Protein AF-A0A953DRF3-F1 (afdb_monomer_lite)

Secondary structure (DSSP, 8-state):
-EESSS---TTT--TT--EE--HHHHHHHHHHHHHT--SGGGGTTTT---

Foldseek 3Di:
DEEPPDDDDPVPDDPPDDYDYCVVLVVVLVVCVVVVHDSCVSVVVPPDPD

Structure (mmCIF, N/CA/C/O backbone):
data_AF-A0A953DRF3-F1
#
_entry.id   AF-A0A953DRF3-F1
#
loop_
_atom_site.group_PDB
_atom_site.id
_atom_site.type_symbol
_atom_site.label_atom_id
_atom_site.label_alt_id
_atom_site.label_comp_id
_atom_site.label_asym_id
_atom_site.label_entity_id
_atom_site.label_seq_id
_atom_site.pdbx_PDB_ins_code
_atom_site.Cartn_x
_atom_site.Cartn_y
_atom_site.Cartn_z
_atom_site.occupancy
_atom_site.B_iso_or_equiv
_atom_site.auth_seq_id
_atom_site.auth_comp_id
_atom_site.auth_asym_id
_atom_site.auth_atom_id
_atom_site.pdbx_PDB_model_num
ATOM 1 N N . VAL A 1 1 ? -4.792 4.721 10.606 1.00 95.94 1 VAL A N 1
ATOM 2 C CA . VAL A 1 1 ? -4.609 4.790 9.139 1.00 95.94 1 VAL A CA 1
ATOM 3 C C . VAL A 1 1 ? -3.607 3.718 8.756 1.00 95.94 1 VAL A C 1
ATOM 5 O O . VAL A 1 1 ? -2.582 3.636 9.421 1.00 95.94 1 VAL A O 1
ATOM 8 N N . VAL A 1 2 ? -3.927 2.875 7.778 1.00 96.50 2 VAL A N 1
ATOM 9 C CA . VAL A 1 2 ? -3.081 1.766 7.293 1.00 96.50 2 VAL A CA 1
ATOM 10 C C . VAL A 1 2 ? -3.212 1.638 5.773 1.00 96.50 2 VAL A C 1
ATOM 12 O O . VAL A 1 2 ? -4.104 2.254 5.192 1.00 96.50 2 VAL A O 1
ATOM 15 N N . THR A 1 3 ? -2.366 0.835 5.133 1.00 97.56 3 THR A N 1
ATOM 16 C CA . THR A 1 3 ? -2.519 0.443 3.723 1.00 97.56 3 THR A CA 1
ATOM 17 C C . THR A 1 3 ? -3.229 -0.908 3.587 1.00 97.56 3 THR A C 1
ATOM 19 O O . THR A 1 3 ? -3.336 -1.659 4.556 1.00 97.56 3 THR A O 1
ATOM 22 N N . ASP A 1 4 ? -3.709 -1.237 2.387 1.00 97.00 4 ASP A N 1
ATOM 23 C CA . ASP A 1 4 ? -4.285 -2.547 2.036 1.00 97.00 4 ASP A CA 1
ATOM 24 C C . ASP A 1 4 ? -3.235 -3.563 1.536 1.00 97.00 4 ASP A C 1
ATOM 26 O O . ASP A 1 4 ? -3.519 -4.405 0.687 1.00 97.00 4 ASP A O 1
ATOM 30 N N . THR A 1 5 ? -2.015 -3.523 2.087 1.00 97.31 5 THR A N 1
ATOM 31 C CA . THR A 1 5 ? -0.932 -4.474 1.754 1.00 97.31 5 THR A CA 1
ATOM 32 C C . THR A 1 5 ? -1.228 -5.911 2.181 1.00 97.31 5 THR A C 1
ATOM 34 O O . THR A 1 5 ? -0.598 -6.846 1.691 1.00 97.31 5 THR A O 1
ATOM 37 N N . VAL A 1 6 ? -2.188 -6.094 3.087 1.00 96.75 6 VAL A N 1
ATOM 38 C CA . VAL A 1 6 ? -2.736 -7.388 3.496 1.00 96.75 6 VAL A CA 1
ATOM 39 C C . VAL A 1 6 ? -4.265 -7.338 3.447 1.00 96.75 6 VAL A C 1
ATOM 41 O O . VAL A 1 6 ? -4.844 -6.258 3.592 1.00 96.75 6 VAL A O 1
ATOM 44 N N . PRO A 1 7 ? -4.948 -8.485 3.277 1.00 96.31 7 PRO A N 1
ATOM 45 C CA . PRO A 1 7 ? -6.403 -8.530 3.328 1.00 96.31 7 PRO A CA 1
ATOM 46 C C . PRO A 1 7 ? -6.941 -8.008 4.665 1.00 96.31 7 PRO A C 1
ATOM 48 O O . PRO A 1 7 ? -6.460 -8.387 5.731 1.00 96.31 7 PRO A O 1
ATOM 51 N N . ILE A 1 8 ? -7.972 -7.165 4.599 1.00 95.12 8 ILE A N 1
ATOM 52 C CA . ILE A 1 8 ? -8.664 -6.621 5.770 1.00 95.12 8 ILE A CA 1
ATOM 53 C C . ILE A 1 8 ? -10.091 -7.158 5.776 1.00 95.12 8 ILE A C 1
ATOM 55 O O . ILE A 1 8 ? -10.838 -6.959 4.814 1.00 95.12 8 ILE A O 1
ATOM 59 N N . ASP A 1 9 ? -10.487 -7.789 6.880 1.00 96.19 9 ASP A N 1
ATOM 60 C CA . ASP A 1 9 ? -11.891 -8.087 7.139 1.00 96.19 9 ASP A CA 1
ATOM 61 C C . ASP A 1 9 ? -12.643 -6.783 7.436 1.00 96.19 9 ASP A C 1
ATOM 63 O O . ASP A 1 9 ? -12.514 -6.184 8.506 1.00 96.19 9 ASP A O 1
ATOM 67 N N . ARG A 1 10 ? -13.436 -6.327 6.463 1.00 92.12 10 ARG A N 1
ATOM 68 C CA . ARG A 1 10 ? -14.191 -5.074 6.571 1.00 92.12 10 ARG A CA 1
ATOM 69 C C . ARG A 1 10 ? -15.362 -5.152 7.547 1.00 92.12 10 ARG A C 1
ATOM 71 O O . ARG A 1 10 ? -15.826 -4.101 7.976 1.00 92.12 10 ARG A O 1
ATOM 78 N N . LEU A 1 11 ? -15.838 -6.349 7.890 1.0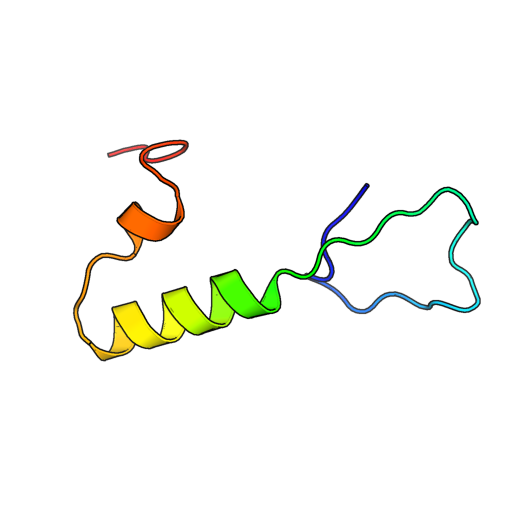0 95.38 11 LEU A N 1
ATOM 79 C CA . LEU A 1 11 ? -16.947 -6.522 8.832 1.00 95.38 11 LEU A CA 1
ATOM 80 C C . LEU A 1 11 ? -16.474 -6.410 10.284 1.00 95.38 11 LEU A C 1
ATOM 82 O O . LEU A 1 11 ? -17.219 -5.930 11.133 1.00 95.38 11 LEU A O 1
ATOM 86 N N . ALA A 1 12 ? -15.231 -6.811 10.552 1.00 96.25 12 ALA A N 1
ATOM 87 C CA . ALA A 1 12 ? -14.601 -6.703 11.866 1.00 96.25 12 ALA A CA 1
ATOM 88 C C . ALA A 1 12 ? -13.811 -5.394 12.067 1.00 96.25 12 ALA A C 1
ATOM 90 O O . ALA A 1 12 ? -13.303 -5.139 13.162 1.00 96.25 12 ALA A O 1
ATOM 91 N N . ALA A 1 13 ? -13.675 -4.566 11.027 1.00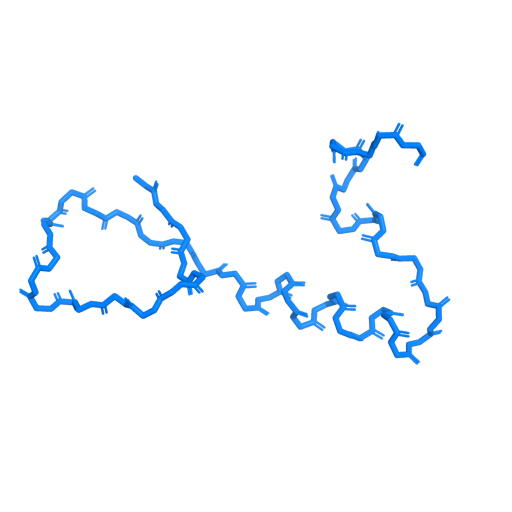 95.69 13 ALA A N 1
ATOM 92 C CA . ALA A 1 13 ? -12.881 -3.346 11.084 1.00 95.69 13 ALA A CA 1
ATOM 93 C C . ALA A 1 13 ? -13.512 -2.291 12.019 1.00 95.69 13 ALA A C 1
ATOM 95 O O . ALA A 1 13 ? -14.704 -1.993 11.904 1.00 95.69 13 ALA A O 1
ATOM 96 N N . PRO A 1 14 ? -12.729 -1.664 12.919 1.00 97.00 14 PRO A N 1
ATOM 97 C CA . PRO A 1 14 ? -13.236 -0.579 13.747 1.00 97.00 14 PRO A CA 1
ATOM 98 C C . PRO A 1 14 ? -13.589 0.646 12.882 1.00 97.00 14 PRO A C 1
ATOM 100 O O . PRO A 1 14 ? -12.917 0.908 11.883 1.00 97.00 14 PRO A O 1
ATOM 103 N N . PRO A 1 15 ? -14.581 1.466 13.281 1.00 95.81 15 PRO A N 1
ATOM 104 C CA . PRO A 1 15 ? -15.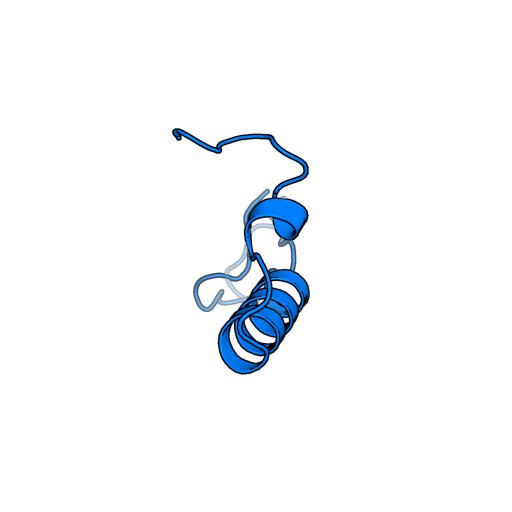054 2.608 12.486 1.00 95.81 15 PRO A CA 1
ATOM 105 C C . PRO A 1 15 ? -14.004 3.716 12.303 1.00 95.81 15 PRO A C 1
ATOM 107 O O . PRO A 1 15 ? -14.145 4.572 11.437 1.00 95.81 15 PRO A O 1
ATOM 110 N N . THR A 1 16 ? -12.942 3.709 13.111 1.00 96.75 16 THR A N 1
ATOM 111 C CA . THR A 1 16 ? -11.811 4.643 13.023 1.00 96.75 16 THR A CA 1
ATOM 112 C C . THR A 1 16 ? -10.719 4.182 12.051 1.00 96.75 16 THR A C 1
ATOM 114 O O . THR A 1 16 ? -9.722 4.884 11.864 1.00 96.75 16 THR A O 1
ATOM 117 N N . LEU A 1 17 ? -10.863 3.003 11.433 1.00 96.94 17 LEU A N 1
ATOM 118 C CA . LEU A 1 17 ? -9.884 2.482 10.487 1.00 96.94 17 LEU A CA 1
ATOM 119 C C . LEU A 1 17 ? -10.022 3.164 9.122 1.00 96.94 17 LEU A C 1
ATOM 121 O O . LEU A 1 17 ? -10.952 2.910 8.365 1.00 96.94 17 LEU A O 1
ATOM 125 N N . THR A 1 18 ? -9.033 3.979 8.768 1.00 97.00 18 THR A N 1
ATOM 126 C CA . THR A 1 18 ? -8.833 4.452 7.392 1.00 97.00 18 THR A CA 1
ATOM 127 C C . THR A 1 18 ? -7.853 3.536 6.670 1.00 97.00 18 THR A C 1
ATOM 129 O O . THR A 1 18 ? -6.739 3.333 7.164 1.00 97.00 18 THR A O 1
ATOM 132 N N . VAL A 1 19 ? -8.255 3.029 5.505 1.00 96.94 19 VAL A N 1
ATOM 133 C CA . VAL A 1 19 ? -7.435 2.181 4.632 1.00 96.94 19 VAL A CA 1
ATOM 134 C C . VAL A 1 19 ? -7.058 2.966 3.380 1.00 96.94 19 VAL A C 1
ATOM 136 O O . VAL A 1 19 ? -7.927 3.542 2.727 1.00 96.94 19 VAL A O 1
ATOM 139 N N . LEU A 1 20 ? -5.769 2.984 3.056 1.00 97.38 20 LEU A N 1
ATOM 140 C CA . LEU A 1 20 ? -5.213 3.620 1.868 1.00 97.38 20 LEU A CA 1
ATOM 141 C C . LEU A 1 20 ? -4.850 2.545 0.831 1.00 97.38 20 LEU A C 1
ATOM 143 O O . LEU A 1 20 ? -4.127 1.610 1.181 1.00 97.38 20 LEU A O 1
ATOM 147 N N . PRO A 1 21 ? -5.318 2.654 -0.423 1.00 96.25 21 PRO A N 1
ATOM 148 C CA . PRO A 1 21 ? -4.981 1.681 -1.452 1.00 96.25 21 PRO A CA 1
ATOM 149 C C . PRO A 1 21 ? -3.516 1.810 -1.893 1.00 96.25 21 PRO A C 1
ATOM 151 O O . PRO A 1 21 ? -3.063 2.906 -2.223 1.00 96.25 21 PRO A O 1
ATOM 154 N N . VAL A 1 22 ? -2.790 0.691 -1.961 1.00 96.88 22 VAL A N 1
ATOM 155 C CA . VAL A 1 22 ? -1.404 0.616 -2.469 1.00 96.88 22 VAL A CA 1
ATOM 156 C C . VAL A 1 22 ? -1.328 0.124 -3.922 1.00 96.88 22 VAL A C 1
ATOM 158 O O . VAL A 1 22 ? -0.274 0.199 -4.548 1.00 96.88 22 VAL A O 1
ATOM 161 N N . ALA A 1 23 ? -2.441 -0.344 -4.498 1.00 97.12 23 ALA A N 1
ATOM 162 C CA . ALA A 1 23 ? -2.469 -0.958 -5.829 1.00 97.12 23 ALA A CA 1
ATOM 163 C C . ALA A 1 23 ? -1.881 -0.072 -6.945 1.00 97.12 23 ALA A C 1
ATOM 165 O O . ALA A 1 23 ? -1.205 -0.592 -7.826 1.00 97.12 23 ALA A O 1
ATOM 166 N N . GLY A 1 24 ? -2.092 1.249 -6.891 1.00 95.50 24 GLY A N 1
ATOM 167 C CA . GLY A 1 24 ? -1.497 2.185 -7.853 1.00 95.50 24 GLY A CA 1
ATOM 168 C C . GLY A 1 24 ? 0.034 2.180 -7.808 1.00 95.50 24 GLY A C 1
ATOM 169 O O . GLY A 1 24 ? 0.671 2.006 -8.841 1.00 95.50 24 GLY A O 1
ATOM 170 N N . LEU A 1 25 ? 0.612 2.261 -6.603 1.00 94.31 25 LEU A N 1
ATOM 171 C CA . LEU A 1 25 ? 2.065 2.221 -6.396 1.00 94.31 25 LEU A CA 1
ATOM 172 C C . LEU A 1 25 ? 2.664 0.885 -6.853 1.00 94.31 25 LEU A C 1
ATOM 174 O O . LEU A 1 25 ? 3.705 0.861 -7.505 1.00 94.31 25 LEU A O 1
ATOM 178 N N . LEU A 1 26 ? 1.996 -0.233 -6.545 1.00 96.38 26 LEU A N 1
ATOM 179 C CA . LEU A 1 26 ? 2.443 -1.557 -6.987 1.00 96.38 26 LEU A CA 1
ATOM 180 C C . LEU A 1 26 ? 2.375 -1.699 -8.512 1.00 96.38 26 LEU A C 1
ATOM 182 O O . LEU A 1 26 ? 3.320 -2.205 -9.110 1.00 96.38 26 LEU A O 1
ATOM 186 N N . ALA A 1 27 ? 1.292 -1.241 -9.144 1.00 96.81 27 ALA A N 1
ATOM 187 C CA . ALA A 1 27 ? 1.133 -1.306 -10.595 1.00 96.81 27 ALA A CA 1
ATOM 188 C C . ALA A 1 27 ? 2.192 -0.468 -11.325 1.00 96.81 27 ALA A C 1
ATOM 190 O O . ALA A 1 27 ? 2.807 -0.961 -12.267 1.00 96.81 27 ALA A O 1
ATOM 191 N N . GLU A 1 28 ? 2.443 0.759 -10.867 1.00 94.88 28 GLU A N 1
ATOM 192 C CA . GLU A 1 28 ? 3.483 1.628 -11.424 1.00 94.88 28 GLU A CA 1
ATOM 193 C C . GLU A 1 28 ? 4.878 1.018 -11.245 1.00 94.88 28 GLU A C 1
ATOM 195 O O . GLU A 1 28 ? 5.645 0.939 -12.201 1.00 94.88 28 GLU A O 1
ATOM 200 N N . THR A 1 29 ? 5.174 0.479 -10.058 1.00 94.62 29 THR A N 1
ATOM 201 C CA . THR A 1 29 ? 6.453 -0.200 -9.793 1.00 94.62 29 THR A CA 1
ATOM 202 C C . THR A 1 29 ? 6.655 -1.381 -10.738 1.00 94.62 29 THR A C 1
ATOM 204 O O . THR A 1 29 ? 7.730 -1.532 -11.312 1.00 94.62 29 THR A O 1
ATOM 207 N N . ILE A 1 30 ? 5.623 -2.210 -10.924 1.00 96.25 30 ILE A N 1
ATOM 208 C CA . ILE A 1 30 ? 5.669 -3.344 -11.851 1.00 96.25 30 ILE A CA 1
ATOM 209 C C . ILE A 1 30 ? 5.956 -2.848 -13.272 1.00 96.25 30 ILE A C 1
ATOM 211 O O . ILE A 1 30 ? 6.860 -3.376 -13.914 1.00 96.25 30 ILE A O 1
ATOM 215 N N . MET A 1 31 ? 5.238 -1.829 -13.752 1.00 96.50 31 MET A N 1
ATOM 216 C CA . MET A 1 31 ? 5.447 -1.286 -15.099 1.00 96.50 31 MET A CA 1
ATOM 217 C C . MET A 1 31 ? 6.868 -0.750 -15.293 1.00 96.50 31 MET A C 1
ATOM 219 O O . MET A 1 31 ? 7.497 -1.098 -16.289 1.00 96.50 31 MET A O 1
ATOM 223 N N . ASN A 1 32 ? 7.398 0.010 -14.332 1.00 95.31 32 ASN A N 1
ATOM 224 C CA . ASN A 1 32 ? 8.749 0.564 -14.424 1.00 95.31 32 ASN A CA 1
ATOM 225 C C . ASN A 1 32 ? 9.810 -0.546 -14.432 1.00 95.31 32 ASN A C 1
ATOM 227 O O . ASN A 1 32 ? 10.700 -0.525 -15.273 1.00 95.31 32 ASN A O 1
ATOM 231 N N . VAL A 1 33 ? 9.673 -1.574 -13.581 1.00 95.31 33 VAL A N 1
ATOM 232 C CA . VAL A 1 33 ? 10.570 -2.747 -13.602 1.00 95.31 33 VAL A CA 1
ATOM 233 C C . VAL A 1 33 ? 10.542 -3.444 -14.962 1.00 95.31 33 VAL A C 1
ATOM 235 O O . VAL A 1 33 ? 11.588 -3.823 -15.481 1.00 95.31 33 VAL A O 1
ATOM 238 N N . PHE A 1 34 ? 9.358 -3.615 -15.554 1.00 97.06 34 PHE A N 1
ATOM 239 C CA . PHE A 1 34 ? 9.231 -4.235 -16.875 1.00 97.06 34 PHE A CA 1
ATOM 240 C C . PHE A 1 34 ? 9.786 -3.370 -18.011 1.00 97.06 34 PHE A C 1
ATOM 242 O O . PHE A 1 34 ? 10.229 -3.921 -19.018 1.00 97.06 34 PHE A O 1
ATOM 249 N N . ALA A 1 35 ? 9.757 -2.048 -17.862 1.00 96.88 35 ALA A N 1
ATOM 250 C CA . ALA A 1 35 ? 10.297 -1.100 -18.829 1.00 96.88 35 ALA A CA 1
ATOM 251 C C . ALA A 1 35 ? 11.810 -0.850 -18.671 1.00 96.88 35 ALA A C 1
ATOM 253 O O . ALA A 1 35 ? 12.369 -0.111 -19.475 1.00 96.88 35 ALA A O 1
ATOM 254 N N . ASP A 1 36 ? 12.465 -1.469 -17.677 1.00 93.19 36 ASP A N 1
ATOM 255 C CA . ASP A 1 36 ? 13.838 -1.139 -17.247 1.00 93.19 36 ASP A CA 1
ATOM 256 C C . ASP A 1 36 ? 13.991 0.343 -16.830 1.00 93.19 36 ASP A C 1
ATOM 258 O O . ASP A 1 36 ? 15.072 0.930 -16.872 1.00 93.19 36 ASP A O 1
ATOM 262 N N . ASP A 1 37 ? 12.879 0.952 -16.406 1.00 93.31 37 ASP A N 1
ATOM 263 C CA . ASP A 1 37 ? 12.802 2.322 -15.918 1.00 93.31 37 ASP A CA 1
ATOM 264 C C . ASP A 1 37 ? 13.042 2.379 -14.403 1.00 93.31 37 ASP A C 1
ATOM 266 O O . ASP A 1 37 ? 12.796 1.433 -13.646 1.00 93.31 37 ASP A O 1
ATOM 270 N N . SER A 1 38 ? 13.484 3.542 -13.917 1.00 89.12 38 SER A N 1
ATOM 271 C CA . SER A 1 38 ? 13.711 3.726 -12.485 1.00 89.12 38 SER A CA 1
ATOM 272 C C . SER A 1 38 ? 12.412 3.655 -11.674 1.00 89.12 38 SER A C 1
ATOM 274 O O . SER A 1 38 ? 11.429 4.349 -11.944 1.00 89.12 38 SER A O 1
ATOM 276 N N . VAL A 1 39 ? 12.446 2.891 -10.583 1.00 90.62 39 VAL A N 1
ATOM 277 C CA . VAL A 1 39 ? 11.382 2.855 -9.565 1.00 90.62 39 VAL A CA 1
ATOM 278 C C . VAL A 1 39 ? 11.554 3.926 -8.484 1.00 90.62 39 VAL A C 1
ATOM 280 O O . VAL A 1 39 ? 10.652 4.140 -7.680 1.00 90.62 39 VAL A O 1
ATOM 283 N N . SER A 1 40 ? 12.692 4.629 -8.445 1.00 86.50 40 SER A N 1
ATOM 284 C CA . SER A 1 40 ? 12.959 5.634 -7.408 1.00 86.50 40 SER A CA 1
ATOM 285 C C . SER A 1 40 ? 12.054 6.861 -7.494 1.00 86.50 40 SER A C 1
ATOM 287 O O . SER A 1 40 ? 11.759 7.482 -6.473 1.00 86.50 40 SER A O 1
ATOM 289 N N . ALA A 1 41 ? 11.583 7.185 -8.701 1.00 83.44 41 ALA A N 1
ATOM 290 C CA . ALA A 1 41 ? 10.679 8.303 -8.950 1.00 83.44 41 ALA A CA 1
ATOM 291 C C . ALA A 1 41 ? 9.353 8.161 -8.183 1.00 83.44 41 ALA A C 1
ATOM 293 O O . ALA A 1 41 ? 8.806 9.162 -7.723 1.00 83.44 41 ALA A O 1
ATOM 294 N N . ILE A 1 42 ? 8.897 6.921 -7.963 1.00 84.56 42 ILE A N 1
ATOM 295 C CA . ILE A 1 42 ? 7.672 6.589 -7.217 1.00 84.56 42 ILE A CA 1
ATOM 296 C C . ILE A 1 42 ? 7.766 7.064 -5.760 1.00 84.56 42 ILE A C 1
ATOM 298 O O . ILE A 1 42 ? 6.765 7.433 -5.149 1.00 84.56 42 ILE A O 1
ATOM 302 N N . PHE A 1 43 ? 8.978 7.106 -5.204 1.00 77.94 43 PHE A N 1
ATOM 303 C CA . PHE A 1 43 ? 9.227 7.564 -3.841 1.00 77.94 43 PHE A CA 1
ATOM 304 C C . PHE A 1 4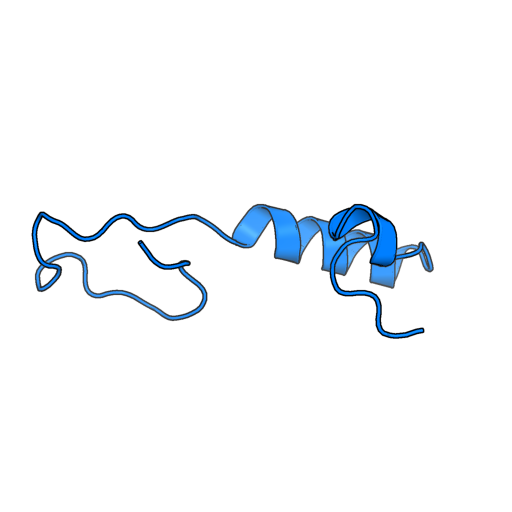3 ? 9.531 9.068 -3.750 1.00 77.94 43 PHE A C 1
ATOM 306 O O . PHE A 1 43 ? 9.767 9.578 -2.658 1.00 77.94 43 PHE A O 1
ATOM 313 N N . GLY A 1 44 ? 9.543 9.797 -4.874 1.00 71.19 44 GLY A N 1
ATOM 314 C CA . GLY A 1 44 ? 9.795 11.242 -4.896 1.00 71.19 44 GLY A CA 1
ATOM 315 C C . GLY A 1 44 ? 11.154 11.664 -4.316 1.00 71.19 44 GLY A C 1
ATOM 316 O O . GLY A 1 44 ? 11.311 12.820 -3.938 1.00 71.19 44 GLY A O 1
ATOM 317 N N . GLY A 1 45 ? 12.116 10.737 -4.216 1.00 65.06 45 GLY A N 1
ATOM 318 C CA . GLY A 1 45 ? 13.412 10.944 -3.555 1.00 65.06 45 GLY A CA 1
ATOM 319 C C . GLY A 1 45 ? 13.409 10.770 -2.028 1.00 65.06 45 GLY A C 1
ATOM 320 O O . GLY A 1 45 ? 14.474 10.792 -1.416 1.00 65.06 45 GLY A O 1
ATOM 321 N N . GLU A 1 46 ? 12.255 10.547 -1.396 1.00 64.00 46 GLU A N 1
ATOM 322 C CA . GLU A 1 46 ? 12.159 10.225 0.033 1.00 64.00 46 GLU A CA 1
ATOM 323 C C . GLU A 1 46 ? 12.403 8.715 0.244 1.00 64.00 46 GLU A C 1
ATOM 325 O O . GLU A 1 46 ? 11.941 7.890 -0.536 1.00 64.00 46 GLU A O 1
ATOM 330 N N . ASN A 1 47 ? 13.122 8.316 1.299 1.00 58.59 47 ASN A N 1
ATOM 331 C CA . ASN A 1 47 ? 13.495 6.915 1.600 1.00 58.59 47 ASN A CA 1
ATOM 332 C C . ASN A 1 47 ? 14.445 6.196 0.607 1.00 58.59 47 ASN A C 1
ATOM 334 O O . ASN A 1 47 ? 14.590 4.974 0.692 1.00 58.59 47 ASN A O 1
ATOM 338 N N . GLN A 1 48 ? 15.156 6.900 -0.283 1.00 55.94 48 GLN A N 1
ATOM 339 C CA . GLN A 1 48 ? 16.286 6.303 -1.011 1.00 55.94 48 GLN A CA 1
ATOM 340 C C . GLN A 1 48 ? 17.534 6.276 -0.119 1.00 55.94 48 GLN A C 1
A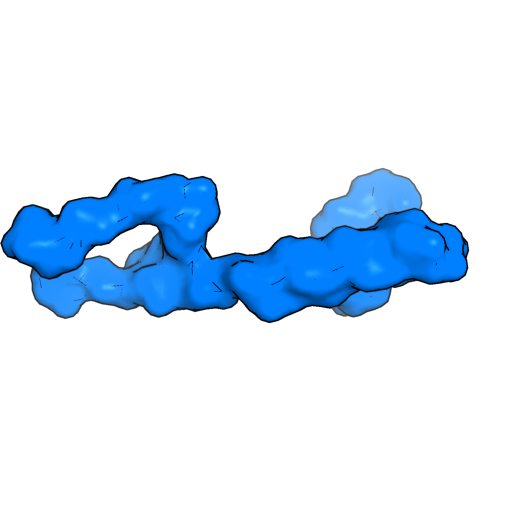TOM 342 O O . GLN A 1 48 ? 18.084 7.322 0.215 1.00 55.94 48 GLN A O 1
ATOM 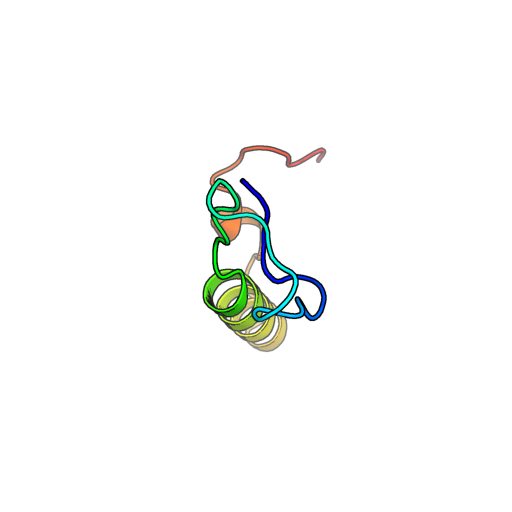347 N N . LEU A 1 49 ? 17.981 5.083 0.284 1.00 54.09 49 LEU A N 1
ATOM 348 C CA . LEU A 1 49 ? 19.212 4.942 1.070 1.00 54.09 49 LEU A CA 1
ATOM 349 C C . LEU A 1 49 ? 20.496 5.021 0.229 1.00 54.09 49 LEU A C 1
ATOM 351 O O . LEU A 1 49 ? 21.548 5.189 0.836 1.00 54.09 49 LEU A O 1
ATOM 355 N N . PHE A 1 50 ? 20.433 4.954 -1.108 1.00 55.06 50 PHE A N 1
ATOM 356 C CA . PHE A 1 50 ? 21.574 5.123 -2.021 1.00 55.06 50 PHE A CA 1
ATOM 357 C C . PHE A 1 50 ? 21.122 5.632 -3.393 1.00 55.06 50 PHE A C 1
ATOM 359 O O . PHE A 1 50 ? 20.030 5.203 -3.841 1.00 55.06 50 PHE A O 1
#

Radius of gyration: 14.53 Å; chains: 1; bounding box: 38×20×33 Å

Sequence (50 aa):
VVTDTVPIDRLAAPPTLTVLPVAGLLAETIMNVFADDSVSAIFGGENQLF

pLDDT: mean 89.77, std 12.6, range [54.09, 97.56]